Protein AF-A0A2G9P5Q0-F1 (afdb_monomer_lite)

Secondary structure (DSSP, 8-state):
-HHHHHHHHHHS-HHHHHHHHHHHHHHHS---SSSS---SSS--HHHHHHHTT--HHHHHHHHHHHHHHTT--HHHHHHHHHHHHHHHHHHHHHHHHHHHHHHHS--TTS-----------

pLDDT: mean 75.4, std 17.97, range [40.16, 95.81]

Organism: Aquarana catesbeiana (NCBI:txid8400)

Radius of gyration: 23.46 Å; chains: 1; bounding box: 58×25×80 Å

Foldseek 3Di:
DVVLVVVVCVVDPVLLVVLLVVVCVQQPDDDDDDPDPDRGPPDDNVNSCVVSVHDPVNSLVVNVVVCVVVVPDPVVVVVSVVVVVVVVVVVVVVVVVVVVCCVVDPDPPPPDPPPPPDDDD

Structure (mmCIF, N/CA/C/O backbone):
data_AF-A0A2G9P5Q0-F1
#
_entry.id   AF-A0A2G9P5Q0-F1
#
loop_
_atom_site.group_PDB
_atom_site.id
_atom_site.type_symbol
_atom_site.label_atom_id
_atom_site.label_alt_id
_atom_site.label_comp_id
_atom_site.label_asym_id
_atom_site.label_entity_id
_atom_site.label_seq_id
_atom_site.pdbx_PDB_ins_code
_atom_site.Cartn_x
_atom_site.Cartn_y
_atom_site.Cartn_z
_atom_site.occupancy
_atom_site.B_iso_or_equiv
_atom_site.auth_seq_id
_atom_site.auth_comp_id
_atom_site.auth_asym_id
_atom_site.auth_atom_id
_atom_site.pdbx_PDB_model_num
ATOM 1 N N . MET A 1 1 ? 22.655 -6.553 -11.370 1.00 47.78 1 MET A N 1
ATOM 2 C CA . MET A 1 1 ? 21.247 -6.620 -10.909 1.00 47.78 1 MET A CA 1
ATOM 3 C C . MET A 1 1 ? 20.889 -7.988 -10.331 1.00 47.78 1 MET A C 1
ATOM 5 O O . MET A 1 1 ? 20.562 -8.040 -9.155 1.00 47.78 1 MET A O 1
ATOM 9 N N . TYR A 1 2 ? 21.042 -9.089 -11.076 1.00 44.94 2 TYR A N 1
ATOM 10 C CA . TYR A 1 2 ? 20.636 -10.438 -10.634 1.00 44.94 2 TYR A CA 1
ATOM 11 C C . TYR A 1 2 ? 21.251 -10.918 -9.305 1.00 44.94 2 TYR A C 1
ATOM 13 O O . TYR A 1 2 ? 20.541 -11.459 -8.464 1.00 44.94 2 TYR A O 1
ATOM 21 N N . SER A 1 3 ? 22.537 -10.639 -9.064 1.00 45.06 3 SER A N 1
ATOM 22 C CA . SER A 1 3 ? 23.238 -11.135 -7.865 1.00 45.06 3 SER A CA 1
ATOM 23 C C . SER A 1 3 ? 22.756 -10.497 -6.543 1.00 45.06 3 SER A C 1
ATOM 25 O O . SER A 1 3 ? 22.709 -11.156 -5.509 1.00 45.06 3 SER A O 1
ATOM 27 N N . LYS A 1 4 ? 22.309 -9.228 -6.571 1.00 51.25 4 LYS A N 1
ATOM 28 C CA . LYS A 1 4 ? 21.757 -8.527 -5.390 1.00 51.25 4 LYS A CA 1
ATOM 29 C C . LYS A 1 4 ? 20.312 -8.940 -5.085 1.00 51.25 4 LYS A C 1
ATOM 31 O O . LYS A 1 4 ? 19.969 -9.082 -3.916 1.00 51.25 4 LYS A O 1
ATOM 36 N N . CYS A 1 5 ? 19.497 -9.187 -6.117 1.00 52.81 5 CYS A N 1
ATOM 37 C CA . CYS A 1 5 ? 18.145 -9.726 -5.942 1.00 52.81 5 CYS A CA 1
ATOM 38 C C . CYS A 1 5 ? 18.160 -11.125 -5.325 1.00 52.81 5 CYS A C 1
ATOM 40 O O . CYS A 1 5 ? 17.389 -11.400 -4.409 1.00 52.81 5 CYS A O 1
ATOM 42 N N . MET A 1 6 ? 19.070 -11.988 -5.782 1.00 53.78 6 MET A N 1
ATOM 43 C CA . MET A 1 6 ? 19.153 -13.368 -5.306 1.00 53.78 6 MET A CA 1
ATOM 44 C C . MET A 1 6 ? 19.486 -13.448 -3.809 1.00 53.78 6 MET A C 1
ATOM 46 O O . MET A 1 6 ? 18.858 -14.217 -3.089 1.00 53.78 6 MET A O 1
ATOM 50 N N . PHE A 1 7 ? 20.390 -12.596 -3.312 1.00 51.75 7 PHE A N 1
ATOM 51 C CA . PHE A 1 7 ? 20.789 -12.592 -1.899 1.00 51.75 7 PHE A CA 1
ATOM 52 C C . PHE A 1 7 ? 19.648 -12.194 -0.940 1.00 51.75 7 PHE A C 1
ATOM 54 O O . PHE A 1 7 ? 19.528 -12.744 0.151 1.00 51.75 7 PHE A O 1
ATOM 61 N N . ILE A 1 8 ? 18.769 -11.272 -1.347 1.00 52.84 8 ILE A N 1
ATOM 62 C CA . ILE A 1 8 ? 17.645 -10.803 -0.516 1.00 52.84 8 ILE A CA 1
ATOM 63 C C . ILE A 1 8 ? 16.444 -11.762 -0.581 1.00 52.84 8 ILE A C 1
ATOM 65 O O . ILE A 1 8 ? 15.769 -11.961 0.433 1.00 52.84 8 ILE A O 1
ATOM 69 N N . VAL A 1 9 ? 16.211 -12.408 -1.732 1.00 56.34 9 VAL A N 1
ATOM 70 C CA . VAL A 1 9 ? 15.254 -13.526 -1.842 1.00 56.34 9 VAL A CA 1
ATOM 71 C C . VAL A 1 9 ? 15.678 -14.693 -0.938 1.00 56.34 9 VAL A C 1
ATOM 73 O O . VAL A 1 9 ? 14.819 -15.343 -0.357 1.00 56.34 9 VAL A O 1
ATOM 76 N N . LEU A 1 10 ? 16.987 -14.905 -0.752 1.00 52.28 10 LEU A N 1
ATOM 77 C CA . LEU A 1 10 ? 17.548 -15.949 0.115 1.00 52.28 10 LEU A CA 1
ATOM 78 C C . LEU A 1 10 ? 17.498 -15.633 1.623 1.00 52.28 10 LEU A C 1
ATOM 80 O O . LEU A 1 10 ? 17.486 -16.562 2.423 1.00 52.28 10 LEU A O 1
ATOM 84 N N . GLN A 1 11 ? 17.450 -14.360 2.038 1.00 57.22 11 GLN A N 1
ATOM 85 C CA . GLN A 1 11 ? 17.404 -13.977 3.463 1.00 57.22 11 GLN A CA 1
ATOM 86 C C . GLN A 1 11 ? 15.989 -13.753 4.033 1.00 57.22 11 GLN A C 1
ATOM 88 O O . GLN A 1 11 ? 15.850 -13.447 5.217 1.00 57.22 11 GLN A O 1
ATOM 93 N N . GLY A 1 12 ? 14.924 -13.882 3.236 1.00 66.50 12 GLY A N 1
ATOM 94 C CA . GLY A 1 12 ? 13.550 -13.654 3.701 1.00 66.50 12 GLY A CA 1
ATOM 95 C C . GLY A 1 12 ? 12.533 -14.624 3.107 1.00 66.50 12 GLY A C 1
ATOM 96 O O . GLY A 1 12 ? 12.847 -15.385 2.202 1.00 66.50 12 GLY A O 1
ATOM 97 N N . ASN A 1 13 ? 11.289 -14.582 3.598 1.00 78.62 13 ASN A N 1
ATOM 98 C CA . ASN A 1 13 ? 10.207 -15.400 3.045 1.00 78.62 13 ASN A CA 1
ATOM 99 C C . ASN A 1 13 ? 9.978 -15.052 1.560 1.00 78.62 13 ASN A C 1
ATOM 101 O O . ASN A 1 13 ? 9.582 -13.927 1.234 1.00 78.62 13 ASN A O 1
ATOM 105 N N . ALA A 1 14 ? 10.216 -16.025 0.677 1.00 81.88 14 ALA A N 1
ATOM 106 C CA . ALA A 1 14 ? 10.083 -15.883 -0.769 1.00 81.88 14 ALA A CA 1
ATOM 107 C C . ALA A 1 14 ? 8.672 -15.440 -1.193 1.00 81.88 1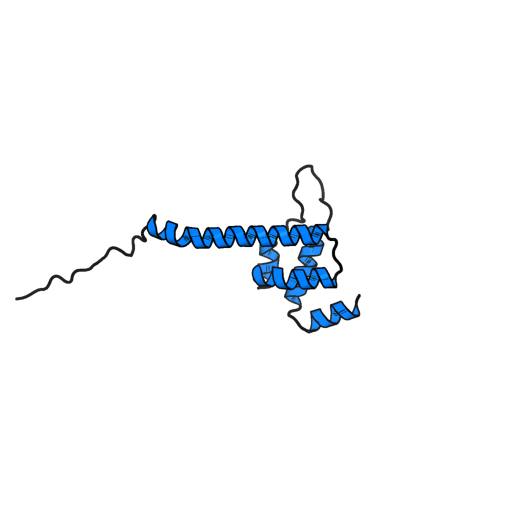4 ALA A C 1
ATOM 109 O O . ALA A 1 14 ? 8.540 -14.658 -2.134 1.00 81.88 14 ALA A O 1
ATOM 110 N N . LEU A 1 15 ? 7.629 -15.851 -0.458 1.00 85.88 15 LEU A N 1
ATOM 111 C CA . LEU A 1 15 ? 6.246 -15.440 -0.721 1.00 85.88 15 LEU A CA 1
ATOM 112 C C . LEU A 1 15 ? 6.052 -13.929 -0.567 1.00 85.88 15 LEU A C 1
ATOM 114 O O . LEU A 1 15 ? 5.327 -13.318 -1.348 1.00 85.88 15 LEU A O 1
ATOM 118 N N . HIS A 1 16 ? 6.734 -13.296 0.390 1.00 88.38 16 HIS A N 1
ATOM 119 C CA . HIS A 1 16 ? 6.618 -11.852 0.607 1.00 88.38 16 HIS A CA 1
ATOM 120 C C . HIS A 1 16 ? 7.278 -11.058 -0.524 1.00 88.38 16 HIS A C 1
ATOM 122 O O . HIS A 1 16 ? 6.768 -10.024 -0.951 1.00 88.38 16 HIS A O 1
ATOM 128 N N . TRP A 1 17 ? 8.409 -11.545 -1.033 1.00 87.75 17 TRP A N 1
ATOM 129 C CA . TRP A 1 17 ? 9.082 -10.923 -2.172 1.00 87.75 17 TRP A CA 1
ATOM 130 C C . TRP A 1 17 ? 8.311 -11.142 -3.474 1.00 87.75 17 TRP A C 1
ATOM 132 O O . TRP A 1 17 ? 8.205 -10.217 -4.277 1.00 87.75 17 TRP A O 1
ATOM 142 N N . LEU A 1 18 ? 7.696 -12.317 -3.641 1.00 88.19 18 LEU A N 1
ATOM 143 C CA . LEU A 1 18 ? 6.760 -12.585 -4.730 1.00 88.19 18 LEU A CA 1
ATOM 144 C C . LEU A 1 18 ? 5.545 -11.651 -4.664 1.00 88.19 18 LEU A C 1
ATOM 146 O O . LEU A 1 18 ? 5.155 -11.102 -5.688 1.00 88.19 18 LEU A O 1
ATOM 150 N N . ALA A 1 19 ? 4.990 -11.405 -3.475 1.00 88.44 19 ALA A N 1
ATOM 151 C CA . ALA A 1 19 ? 3.908 -10.443 -3.274 1.00 88.44 19 ALA A CA 1
ATOM 152 C C . ALA A 1 19 ? 4.313 -9.016 -3.694 1.00 88.44 19 ALA A C 1
ATOM 154 O O . ALA A 1 19 ? 3.551 -8.347 -4.394 1.00 88.44 19 ALA A O 1
ATOM 155 N N . CYS A 1 20 ? 5.523 -8.559 -3.339 1.00 89.25 20 CYS A N 1
ATOM 156 C CA . CYS A 1 20 ? 6.059 -7.274 -3.805 1.00 89.25 20 CYS A CA 1
ATOM 157 C C . CYS A 1 20 ? 6.223 -7.236 -5.332 1.00 89.25 20 CYS A C 1
ATOM 159 O O . CYS A 1 20 ? 5.794 -6.277 -5.972 1.00 89.25 20 CYS A O 1
ATOM 161 N N . ALA A 1 21 ? 6.800 -8.282 -5.928 1.00 88.56 21 ALA A N 1
ATOM 162 C CA . ALA A 1 21 ? 6.986 -8.376 -7.374 1.00 88.56 21 ALA A CA 1
ATOM 163 C C . ALA A 1 21 ? 5.646 -8.374 -8.128 1.00 88.56 21 ALA A C 1
ATOM 165 O O . ALA A 1 21 ? 5.481 -7.636 -9.100 1.00 88.56 21 ALA A O 1
ATOM 166 N N . LEU A 1 22 ? 4.671 -9.146 -7.643 1.00 87.56 22 LEU A N 1
ATOM 167 C CA . LEU A 1 22 ? 3.323 -9.218 -8.198 1.00 87.56 22 LEU A CA 1
ATOM 168 C C . LEU A 1 22 ? 2.613 -7.867 -8.097 1.00 87.56 22 LEU A C 1
ATOM 170 O O . LEU A 1 22 ? 2.032 -7.412 -9.077 1.00 87.56 22 LEU A O 1
ATOM 174 N N . TYR A 1 23 ? 2.709 -7.188 -6.949 1.00 87.62 23 TYR A N 1
ATOM 175 C CA . TYR A 1 23 ? 2.157 -5.843 -6.781 1.00 87.62 23 TYR A CA 1
ATOM 176 C C . TYR A 1 23 ? 2.721 -4.861 -7.815 1.00 87.62 23 TYR A C 1
ATOM 178 O O . TYR A 1 23 ? 1.958 -4.129 -8.447 1.00 87.62 23 TYR A O 1
ATOM 186 N N . VAL A 1 24 ? 4.042 -4.870 -8.026 1.00 87.25 24 VAL A N 1
ATOM 187 C CA . VAL A 1 24 ? 4.702 -4.027 -9.033 1.00 87.25 24 VAL A CA 1
ATOM 188 C C . VAL A 1 24 ? 4.207 -4.358 -10.434 1.00 87.25 24 VAL A C 1
ATOM 190 O O . VAL A 1 24 ? 3.777 -3.452 -11.145 1.00 87.25 24 VAL A O 1
ATOM 193 N N . ALA A 1 25 ? 4.194 -5.638 -10.808 1.00 83.56 25 ALA A N 1
ATOM 194 C CA . ALA A 1 25 ? 3.725 -6.076 -12.118 1.00 83.56 25 ALA A CA 1
ATOM 195 C C . ALA A 1 25 ? 2.270 -5.644 -12.376 1.00 83.56 25 ALA A C 1
ATOM 197 O O . ALA A 1 25 ? 1.974 -5.063 -13.417 1.00 83.56 25 ALA A O 1
ATOM 198 N N . CYS A 1 26 ? 1.372 -5.828 -11.401 1.00 79.38 26 CYS A N 1
ATOM 199 C CA . CYS A 1 26 ? -0.043 -5.454 -11.507 1.00 79.38 26 CYS A CA 1
ATOM 200 C C . CYS A 1 26 ? -0.299 -3.941 -11.584 1.00 79.38 26 CYS A C 1
ATOM 202 O O . CYS A 1 26 ? -1.386 -3.530 -11.995 1.00 79.38 26 CYS A O 1
ATOM 204 N N . ARG A 1 27 ? 0.654 -3.117 -11.135 1.00 75.88 27 ARG A N 1
ATOM 205 C CA . ARG A 1 27 ? 0.556 -1.650 -11.123 1.00 75.88 27 ARG A CA 1
ATOM 206 C C . ARG A 1 27 ? 1.333 -0.984 -12.260 1.00 75.88 27 ARG A C 1
ATOM 208 O O . ARG A 1 27 ? 1.060 0.173 -12.557 1.00 75.88 27 ARG A O 1
ATOM 215 N N . GLN A 1 28 ? 2.280 -1.688 -12.880 1.00 69.75 28 GLN A N 1
ATOM 216 C CA . GLN A 1 28 ? 3.014 -1.227 -14.064 1.00 69.75 28 GLN A CA 1
ATOM 217 C C . GLN A 1 28 ? 2.278 -1.518 -15.379 1.00 69.75 28 GLN A C 1
ATOM 219 O O . GLN A 1 28 ? 2.533 -0.851 -16.378 1.00 69.75 28 GLN A O 1
ATOM 224 N N . THR A 1 29 ? 1.366 -2.492 -15.403 1.00 57.16 29 THR A N 1
ATOM 225 C CA . THR A 1 29 ? 0.575 -2.812 -16.598 1.00 57.16 29 THR A CA 1
ATOM 226 C C . THR A 1 29 ? -0.381 -1.668 -16.951 1.00 57.16 29 THR A C 1
ATOM 228 O O . THR A 1 29 ? -1.244 -1.300 -16.153 1.00 57.16 29 THR A O 1
ATOM 231 N N . VAL A 1 30 ? -0.201 -1.125 -18.157 1.00 53.59 30 VAL A N 1
ATOM 232 C CA . VAL A 1 30 ? -1.019 -0.089 -18.815 1.00 53.59 30 VAL A CA 1
ATOM 233 C C . VAL A 1 30 ? -2.518 -0.440 -18.763 1.00 53.59 30 VAL A C 1
ATOM 235 O O . VAL A 1 30 ? -2.854 -1.618 -18.890 1.00 53.59 30 VAL A O 1
ATOM 238 N N . PRO A 1 31 ? -3.425 0.544 -18.589 1.00 51.97 31 PRO A N 1
ATOM 239 C CA . PRO A 1 31 ? -4.853 0.288 -18.440 1.00 51.97 31 PRO A CA 1
ATOM 240 C C . PRO A 1 31 ? -5.423 -0.379 -19.694 1.00 51.97 31 PRO A C 1
ATOM 242 O O . PRO A 1 31 ? -5.464 0.212 -20.775 1.00 51.97 31 PRO A O 1
ATOM 245 N N . THR A 1 32 ? -5.884 -1.615 -19.543 1.00 46.94 32 THR A N 1
ATOM 246 C CA . THR A 1 32 ? -6.593 -2.333 -20.598 1.00 46.94 32 THR A CA 1
ATOM 247 C C . THR A 1 32 ? -8.021 -1.787 -20.684 1.00 46.94 32 THR A C 1
ATOM 249 O O . THR A 1 32 ? -8.844 -2.069 -19.824 1.00 46.94 32 THR A O 1
ATOM 252 N N . VAL A 1 33 ? -8.264 -0.997 -21.736 1.00 42.44 33 VAL A N 1
ATOM 253 C CA . VAL A 1 33 ? -9.543 -0.502 -22.292 1.00 42.44 33 VAL A CA 1
ATOM 254 C C . VAL A 1 33 ? -10.505 0.287 -21.380 1.00 42.44 33 VAL A C 1
ATOM 256 O O . VAL A 1 33 ? -11.080 -0.215 -20.425 1.00 42.44 33 VAL A O 1
ATOM 259 N N . GLY A 1 34 ? -10.806 1.522 -21.804 1.00 40.16 34 GLY A N 1
ATOM 260 C CA . GLY A 1 34 ? -11.993 2.274 -21.379 1.00 40.16 34 GLY A CA 1
ATOM 261 C C . GLY A 1 34 ? -11.692 3.477 -20.488 1.00 40.16 34 GLY A C 1
ATOM 262 O O . GLY A 1 34 ? -11.053 3.371 -19.451 1.00 40.16 34 GLY A O 1
ATOM 263 N N . ARG A 1 35 ? -12.164 4.653 -20.910 1.00 43.28 35 ARG A N 1
ATOM 264 C CA . ARG A 1 35 ? -12.045 5.949 -20.226 1.00 43.28 35 ARG A CA 1
ATOM 265 C C . ARG A 1 35 ? -12.688 5.929 -18.829 1.00 43.28 35 ARG A C 1
ATOM 267 O O . ARG A 1 35 ? -13.829 6.341 -18.661 1.00 43.28 35 ARG A O 1
ATOM 274 N N . GLY A 1 36 ? -11.934 5.495 -17.831 1.00 42.66 36 GLY A N 1
ATOM 275 C CA . GLY A 1 36 ? -12.283 5.591 -16.418 1.00 42.66 36 GLY A CA 1
ATOM 276 C C . GLY A 1 36 ? -11.086 5.133 -15.602 1.00 42.66 36 GLY A C 1
ATOM 277 O O . GLY A 1 36 ? -10.696 3.977 -15.679 1.00 42.66 36 GLY A O 1
ATOM 278 N N . THR A 1 37 ? -10.445 6.053 -14.889 1.00 40.94 37 THR A N 1
ATOM 279 C CA . THR A 1 37 ? -9.210 5.855 -14.115 1.00 40.94 37 THR A CA 1
ATOM 280 C C . THR A 1 37 ? -9.344 4.762 -13.053 1.00 40.94 37 THR A C 1
ATOM 282 O O . THR A 1 37 ? -9.559 5.046 -11.877 1.00 40.94 37 THR A O 1
ATOM 285 N N . VAL A 1 38 ? -9.165 3.505 -13.448 1.00 45.44 38 VAL A N 1
ATOM 286 C CA . VAL A 1 38 ? -8.881 2.402 -12.535 1.00 45.44 38 VAL A CA 1
ATOM 287 C C . VAL A 1 38 ? -7.496 1.886 -12.902 1.00 45.44 38 VAL A C 1
ATOM 289 O O . VAL A 1 38 ? -7.334 1.002 -13.735 1.0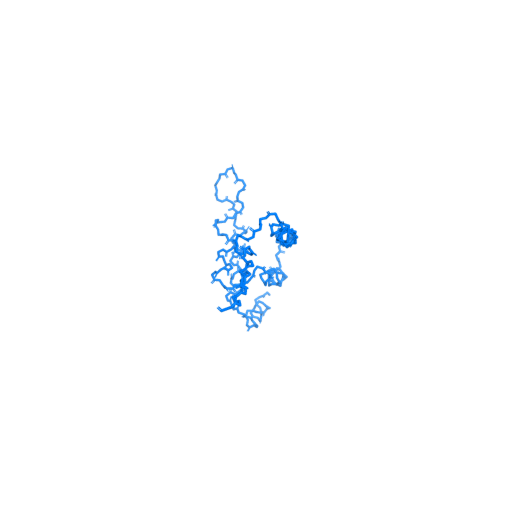0 45.44 38 VAL A O 1
ATOM 292 N N . GLU A 1 39 ? -6.461 2.505 -12.333 1.00 49.31 39 GLU A N 1
ATOM 293 C CA . GLU A 1 39 ? -5.102 1.979 -12.457 1.00 49.31 39 GLU A CA 1
ATOM 294 C C . GLU A 1 39 ? -5.011 0.618 -11.741 1.00 49.31 39 GLU A C 1
ATOM 296 O O . GLU A 1 39 ? -4.949 0.564 -10.509 1.00 49.31 39 GLU A O 1
ATOM 301 N N . GLY A 1 40 ? -4.973 -0.485 -12.495 1.00 52.12 40 GLY A N 1
ATOM 302 C CA . GLY A 1 40 ? -4.571 -1.811 -12.007 1.00 52.12 40 GLY A CA 1
ATOM 303 C C . GLY A 1 40 ? -5.423 -2.978 -12.520 1.00 52.12 40 GLY A C 1
ATOM 304 O O . GLY A 1 40 ? -6.625 -2.846 -12.718 1.00 52.12 40 GLY A O 1
ATOM 305 N N . ASN A 1 41 ? -4.799 -4.152 -12.665 1.00 55.94 41 ASN A N 1
ATOM 306 C CA . ASN A 1 41 ? -5.394 -5.421 -13.136 1.00 55.94 41 ASN A CA 1
ATOM 307 C C . ASN A 1 41 ? -6.450 -6.057 -12.193 1.00 55.94 41 ASN A C 1
ATOM 309 O O . ASN A 1 41 ? -6.471 -7.273 -12.032 1.00 55.94 41 ASN A O 1
ATOM 313 N N . TYR A 1 42 ? -7.300 -5.288 -11.501 1.00 52.62 42 TYR A N 1
ATOM 314 C CA . TYR A 1 42 ? -8.284 -5.797 -10.517 1.00 52.62 42 TYR A CA 1
ATOM 315 C C . TYR A 1 42 ? -7.706 -6.637 -9.352 1.00 52.62 42 TYR A C 1
ATOM 317 O O . TYR A 1 42 ? -8.451 -7.142 -8.507 1.00 52.62 42 TYR A O 1
ATOM 325 N N . VAL A 1 43 ? -6.380 -6.761 -9.232 1.00 67.31 43 VAL A N 1
ATOM 326 C CA . VAL A 1 43 ? -5.743 -7.440 -8.102 1.00 67.31 43 VAL A CA 1
ATOM 327 C C . VAL A 1 43 ? -5.657 -6.461 -6.933 1.00 67.31 43 VAL A C 1
ATOM 329 O O . VAL A 1 43 ? -4.785 -5.595 -6.874 1.00 67.31 43 VAL A O 1
ATOM 332 N N . SER A 1 44 ? -6.602 -6.581 -6.000 1.00 78.31 44 SER A N 1
ATOM 333 C CA . SER A 1 44 ? -6.582 -5.816 -4.751 1.00 78.31 44 SER A CA 1
ATOM 334 C C . SER A 1 44 ? -5.316 -6.135 -3.954 1.00 78.31 44 SER A C 1
ATOM 336 O O . SER A 1 44 ? -5.011 -7.306 -3.719 1.00 78.31 44 SER A O 1
ATOM 338 N N . LEU A 1 45 ? -4.615 -5.096 -3.484 1.00 83.38 45 LEU A N 1
ATOM 339 C CA . LEU A 1 45 ? -3.460 -5.239 -2.591 1.00 83.38 45 LEU A CA 1
ATOM 340 C C . LEU A 1 45 ? -3.811 -6.121 -1.388 1.00 83.38 45 LEU A C 1
ATOM 342 O O . LEU A 1 45 ? -3.043 -7.009 -1.039 1.00 83.38 45 LEU A O 1
ATOM 346 N N . THR A 1 46 ? -5.007 -5.957 -0.820 1.00 84.31 46 THR A N 1
ATOM 347 C CA . THR A 1 46 ? -5.481 -6.784 0.293 1.00 84.31 46 THR A CA 1
ATOM 348 C C . THR A 1 46 ? -5.468 -8.270 -0.058 1.00 84.31 46 THR A C 1
ATOM 350 O O . THR A 1 46 ? -5.039 -9.064 0.765 1.00 84.31 46 THR A O 1
ATOM 353 N N . ARG A 1 47 ? -5.846 -8.656 -1.287 1.00 84.25 47 ARG A N 1
ATOM 354 C CA . ARG A 1 47 ? -5.834 -10.067 -1.717 1.00 84.25 47 ARG A CA 1
ATOM 355 C C . ARG A 1 47 ? -4.420 -10.628 -1.854 1.00 84.25 47 ARG A C 1
ATOM 357 O O . ARG A 1 47 ? -4.193 -11.790 -1.525 1.00 84.25 47 ARG A O 1
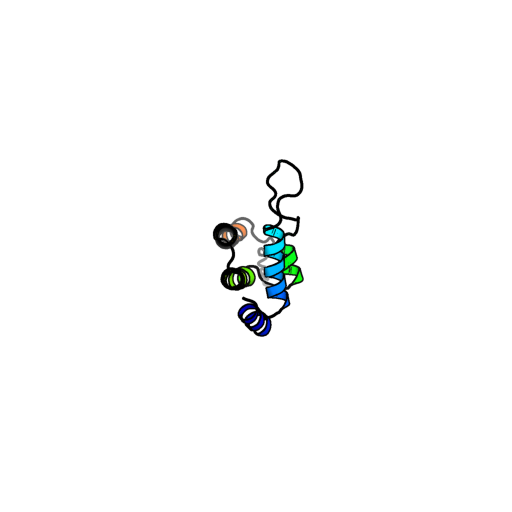ATOM 364 N N . ILE A 1 48 ? -3.475 -9.817 -2.332 1.00 86.56 48 ILE A N 1
ATOM 365 C CA . ILE A 1 48 ? -2.058 -10.206 -2.418 1.00 86.56 48 ILE A CA 1
ATOM 366 C C . ILE A 1 48 ? -1.517 -10.468 -1.007 1.00 86.56 48 ILE A C 1
ATOM 368 O O . ILE A 1 48 ? -0.875 -11.487 -0.757 1.00 86.56 48 ILE A O 1
ATOM 372 N N . LEU A 1 49 ? -1.826 -9.566 -0.077 1.00 87.31 49 LEU A N 1
ATOM 373 C CA . LEU A 1 49 ? -1.371 -9.637 1.307 1.00 87.31 49 LEU A CA 1
ATOM 374 C C . LEU A 1 49 ? -1.987 -10.808 2.069 1.00 87.31 49 LEU A C 1
ATOM 376 O O . LEU A 1 49 ? -1.260 -11.550 2.718 1.00 87.31 49 LEU A O 1
ATOM 380 N N . THR A 1 50 ? -3.294 -11.045 1.927 1.00 85.44 50 THR A N 1
ATOM 381 C CA . THR A 1 50 ? -3.959 -12.180 2.587 1.00 85.44 50 THR A CA 1
ATOM 382 C C . THR A 1 50 ? -3.433 -13.518 2.084 1.00 85.44 50 THR A C 1
ATOM 384 O O . THR A 1 50 ? -3.292 -14.444 2.867 1.00 85.44 50 THR A O 1
ATOM 387 N N . SER A 1 51 ? -3.109 -13.617 0.791 1.00 85.31 51 SER A N 1
ATOM 388 C CA . SER A 1 51 ? -2.578 -14.854 0.196 1.00 85.31 51 SER A CA 1
ATOM 389 C C . SER A 1 51 ? -1.122 -15.130 0.580 1.00 85.31 51 SER A C 1
ATOM 391 O O . SER A 1 51 ? -0.635 -16.233 0.363 1.00 85.31 51 SER A O 1
ATOM 393 N N . SER A 1 52 ? -0.413 -14.126 1.100 1.00 86.06 52 SER A N 1
ATOM 394 C CA . SER A 1 52 ? 0.987 -14.239 1.518 1.00 86.06 52 SER A CA 1
ATOM 395 C C . SER A 1 52 ? 1.171 -14.109 3.030 1.00 86.06 52 SER A C 1
ATOM 397 O O . SER A 1 52 ? 2.312 -14.065 3.476 1.00 86.06 52 SER A O 1
ATOM 399 N N . GLU A 1 53 ? 0.074 -14.026 3.796 1.00 88.56 53 GLU A N 1
ATOM 400 C CA . GLU A 1 53 ? 0.065 -13.783 5.249 1.00 88.56 53 GLU A CA 1
ATOM 401 C C . GLU A 1 53 ? 0.911 -12.562 5.665 1.00 88.56 53 GLU A C 1
ATOM 403 O O . GLU A 1 53 ? 1.427 -12.472 6.776 1.00 88.56 53 GLU A O 1
ATOM 408 N N . LEU A 1 54 ? 1.040 -11.588 4.759 1.00 87.50 54 LEU A N 1
ATOM 409 C CA . LEU A 1 54 ? 1.881 -10.415 4.941 1.00 87.50 54 LEU A CA 1
ATOM 410 C C . LEU A 1 54 ? 1.044 -9.254 5.474 1.00 87.50 54 LEU A C 1
ATOM 412 O O . LEU A 1 54 ? 0.105 -8.803 4.814 1.00 87.50 54 LEU A O 1
ATOM 416 N N . SER A 1 55 ? 1.394 -8.709 6.640 1.00 90.19 55 SER A N 1
ATOM 417 C CA . SER A 1 55 ? 0.697 -7.520 7.131 1.00 90.19 55 SER A CA 1
ATOM 418 C C . SER A 1 55 ? 0.971 -6.308 6.234 1.00 90.19 55 SER A C 1
ATOM 420 O O . SER A 1 55 ? 2.037 -6.164 5.632 1.00 90.19 55 SER A O 1
ATOM 422 N N . LEU A 1 56 ? 0.018 -5.375 6.174 1.00 88.94 56 LEU A N 1
ATOM 423 C CA . LEU A 1 56 ? 0.162 -4.162 5.364 1.00 88.94 56 LEU A CA 1
ATOM 424 C C . LEU A 1 56 ? 1.356 -3.292 5.814 1.00 88.94 56 LEU A C 1
ATOM 426 O O . LEU A 1 56 ? 2.008 -2.656 4.988 1.00 88.94 56 LEU A O 1
ATOM 430 N N . ILE A 1 57 ? 1.686 -3.304 7.110 1.00 90.56 57 ILE A N 1
ATOM 431 C CA . ILE A 1 57 ? 2.851 -2.591 7.657 1.00 90.56 57 ILE A CA 1
ATOM 432 C C . ILE A 1 57 ? 4.155 -3.252 7.189 1.00 90.56 57 ILE A C 1
ATOM 434 O O . ILE A 1 57 ? 5.068 -2.571 6.718 1.00 90.56 57 ILE A O 1
ATOM 438 N N . GLU A 1 58 ? 4.253 -4.580 7.278 1.00 90.31 58 GLU A N 1
ATOM 439 C CA . GLU A 1 58 ? 5.426 -5.312 6.789 1.00 90.31 58 GLU A CA 1
ATOM 440 C C . GLU A 1 58 ? 5.587 -5.192 5.278 1.00 90.31 58 GLU A C 1
ATOM 442 O O . GLU A 1 58 ? 6.717 -5.094 4.793 1.00 90.31 58 GLU A O 1
ATOM 447 N N . PHE A 1 59 ? 4.475 -5.142 4.543 1.00 92.00 59 PHE A N 1
ATOM 448 C CA . PHE A 1 59 ? 4.475 -4.851 3.120 1.00 92.00 59 PHE A CA 1
ATOM 449 C C . PHE A 1 59 ? 5.168 -3.525 2.825 1.00 92.00 59 PHE A C 1
ATOM 451 O O . PHE A 1 59 ? 6.113 -3.533 2.046 1.00 92.00 59 PHE A O 1
ATOM 458 N N . PHE A 1 60 ? 4.798 -2.410 3.468 1.00 92.44 60 PHE A N 1
ATOM 459 C CA . PHE A 1 60 ? 5.465 -1.125 3.210 1.00 92.44 60 PHE A CA 1
ATOM 460 C C . PHE A 1 60 ? 6.972 -1.177 3.500 1.00 92.44 60 PHE A C 1
ATOM 462 O O . PHE A 1 60 ? 7.776 -0.667 2.717 1.00 92.44 60 PHE A O 1
ATOM 469 N N . ASN A 1 61 ? 7.377 -1.857 4.575 1.00 91.38 61 ASN A N 1
ATOM 470 C CA . ASN A 1 61 ? 8.790 -2.020 4.921 1.00 91.38 61 ASN A CA 1
ATOM 471 C C . ASN A 1 61 ? 9.570 -2.840 3.881 1.00 91.38 61 ASN A C 1
ATOM 473 O O . ASN A 1 61 ? 10.707 -2.504 3.545 1.00 91.38 61 ASN A O 1
ATOM 477 N N . LYS A 1 62 ? 8.978 -3.922 3.366 1.00 90.19 62 LYS A N 1
ATOM 478 C CA . LYS A 1 62 ? 9.597 -4.772 2.336 1.00 90.19 62 LYS A CA 1
ATOM 479 C C . LYS A 1 62 ? 9.555 -4.119 0.958 1.00 90.19 62 LYS A C 1
ATOM 481 O O . LYS A 1 62 ? 10.537 -4.198 0.228 1.00 90.19 62 LYS A O 1
ATOM 486 N N . MET A 1 63 ? 8.472 -3.418 0.641 1.00 90.81 63 MET A N 1
ATOM 487 C CA . MET A 1 63 ? 8.281 -2.708 -0.618 1.00 90.81 63 MET A CA 1
ATOM 488 C C . MET A 1 63 ? 9.345 -1.624 -0.805 1.00 90.81 63 MET A C 1
ATOM 490 O O . MET A 1 63 ? 9.928 -1.561 -1.875 1.00 90.81 63 MET A O 1
ATOM 494 N N . LYS A 1 64 ? 9.708 -0.865 0.240 1.00 90.88 64 LYS A N 1
ATOM 495 C CA . LYS A 1 64 ? 10.827 0.103 0.182 1.00 90.88 64 LYS A CA 1
ATOM 496 C C . LYS A 1 64 ? 12.150 -0.556 -0.225 1.00 90.88 64 LYS A C 1
ATOM 498 O O . LYS A 1 64 ? 12.819 -0.098 -1.147 1.00 90.88 64 LYS A O 1
ATOM 503 N N . LYS A 1 65 ? 12.485 -1.690 0.403 1.00 89.88 65 LYS A N 1
ATOM 504 C CA . LYS A 1 65 ? 13.688 -2.472 0.061 1.00 89.88 65 LYS A CA 1
ATOM 505 C C . LYS A 1 65 ? 13.627 -3.003 -1.373 1.00 89.88 65 LYS A C 1
ATOM 507 O O . LYS A 1 65 ? 14.634 -2.998 -2.076 1.00 89.88 65 LYS A O 1
ATOM 512 N N . TRP A 1 66 ? 12.450 -3.455 -1.806 1.00 89.25 66 TRP A N 1
ATOM 513 C CA . TRP A 1 66 ? 12.225 -3.925 -3.170 1.00 89.25 66 TRP A CA 1
ATOM 514 C C . TRP A 1 66 ? 12.361 -2.798 -4.198 1.00 89.25 66 TRP A C 1
ATOM 516 O O . TRP A 1 66 ? 13.003 -2.994 -5.223 1.00 89.25 66 TRP A O 1
ATOM 526 N N . GLU A 1 67 ? 11.804 -1.616 -3.926 1.00 89.38 67 GLU A N 1
ATOM 527 C CA . GLU A 1 67 ? 11.903 -0.436 -4.788 1.00 89.38 67 GLU A CA 1
ATOM 528 C C . GLU A 1 67 ? 13.363 -0.046 -5.032 1.00 89.38 67 GLU A C 1
ATOM 530 O O . GLU A 1 67 ? 13.754 0.164 -6.182 1.00 89.38 67 GLU A O 1
ATOM 535 N N . ASP A 1 68 ? 14.173 -0.006 -3.969 1.00 88.19 68 ASP A N 1
ATOM 536 C CA . ASP A 1 68 ? 15.613 0.262 -4.037 1.00 88.19 68 ASP A CA 1
ATOM 537 C C . ASP A 1 68 ? 16.359 -0.798 -4.848 1.00 88.19 68 ASP A C 1
ATOM 539 O O . ASP A 1 68 ? 17.168 -0.473 -5.715 1.00 88.19 68 ASP A O 1
ATOM 543 N N . MET A 1 69 ? 16.051 -2.071 -4.608 1.00 84.56 69 MET A N 1
ATOM 544 C CA . MET A 1 69 ? 16.703 -3.199 -5.264 1.00 84.56 69 MET A CA 1
ATOM 545 C C . MET A 1 69 ? 16.362 -3.312 -6.756 1.00 84.56 69 MET A C 1
ATOM 547 O O . MET A 1 69 ? 17.246 -3.580 -7.572 1.00 84.56 69 MET A O 1
ATOM 551 N N . ALA A 1 70 ? 15.094 -3.107 -7.113 1.00 84.81 70 ALA A N 1
ATOM 552 C CA . ALA A 1 70 ? 14.593 -3.175 -8.484 1.00 84.81 70 ALA A CA 1
ATOM 553 C C . ALA A 1 70 ? 14.801 -1.865 -9.264 1.00 84.81 70 ALA A C 1
ATOM 555 O O . ALA A 1 70 ? 14.461 -1.802 -10.443 1.00 84.81 70 ALA A O 1
ATOM 556 N N . ASN A 1 71 ? 15.365 -0.833 -8.622 1.00 87.06 71 ASN A N 1
ATOM 557 C CA . ASN A 1 71 ? 15.573 0.498 -9.188 1.00 87.06 71 ASN A CA 1
ATOM 558 C C . ASN A 1 71 ? 14.292 1.076 -9.822 1.00 87.06 71 ASN A C 1
ATOM 560 O O . ASN A 1 71 ? 14.295 1.532 -10.965 1.00 87.06 71 ASN A O 1
ATOM 564 N N . LEU A 1 72 ? 13.174 1.010 -9.087 1.00 87.12 72 LEU A N 1
ATOM 565 C CA . LEU A 1 72 ? 11.877 1.430 -9.622 1.00 87.12 72 LEU A CA 1
ATOM 566 C C . LEU A 1 72 ? 11.816 2.951 -9.870 1.00 87.12 72 LEU A C 1
ATOM 568 O O . LEU A 1 72 ? 12.419 3.710 -9.098 1.00 87.12 72 LEU A O 1
ATOM 572 N N . PRO A 1 73 ? 11.047 3.408 -10.882 1.00 88.38 73 PRO A N 1
ATOM 573 C CA . PRO A 1 73 ? 10.874 4.828 -11.186 1.00 88.38 73 PRO A CA 1
ATOM 574 C C . PRO A 1 73 ? 10.331 5.633 -10.000 1.00 88.38 73 PRO A C 1
ATOM 576 O O . PRO A 1 73 ? 9.516 5.136 -9.218 1.00 88.38 73 PRO A O 1
ATOM 579 N N . ALA A 1 74 ? 10.733 6.903 -9.900 1.00 88.44 74 ALA A N 1
ATOM 580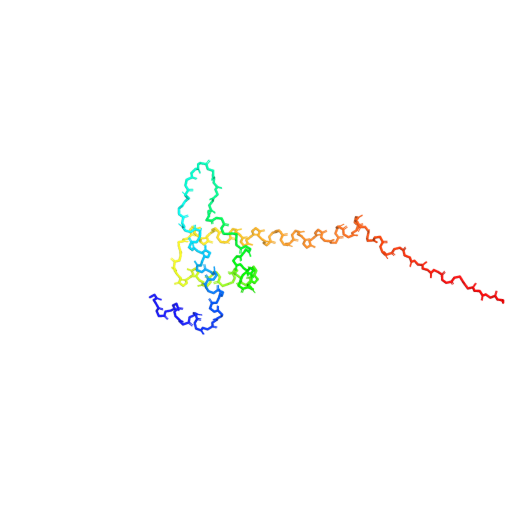 C CA . ALA A 1 74 ? 10.326 7.800 -8.815 1.00 88.44 74 ALA A CA 1
ATOM 581 C C . ALA A 1 74 ? 8.798 7.940 -8.692 1.00 88.44 74 ALA A C 1
ATOM 583 O O . ALA A 1 74 ? 8.273 7.928 -7.579 1.00 88.44 74 ALA A O 1
ATOM 584 N N . ASP A 1 75 ? 8.083 7.976 -9.818 1.00 87.88 75 ASP A N 1
ATOM 585 C CA . ASP A 1 75 ? 6.619 8.067 -9.839 1.00 87.88 75 ASP A CA 1
ATOM 586 C C . ASP A 1 75 ? 5.951 6.859 -9.178 1.00 87.88 75 ASP A C 1
ATOM 588 O O . ASP A 1 75 ? 4.969 7.008 -8.450 1.00 87.88 75 ASP A O 1
ATOM 592 N N . PHE A 1 76 ? 6.496 5.656 -9.387 1.00 87.81 76 PHE A N 1
ATOM 593 C CA . PHE A 1 76 ? 5.986 4.445 -8.745 1.00 87.81 76 PHE A CA 1
ATOM 594 C C . PHE A 1 76 ? 6.177 4.522 -7.228 1.00 87.81 76 PHE A C 1
ATOM 596 O O . PHE A 1 76 ? 5.239 4.291 -6.465 1.00 87.81 76 PHE A O 1
ATOM 603 N N . ARG A 1 77 ? 7.379 4.920 -6.797 1.00 90.25 77 ARG A N 1
ATOM 604 C CA . ARG A 1 77 ? 7.717 5.087 -5.377 1.00 90.25 77 ARG A CA 1
ATOM 605 C C . ARG A 1 77 ? 6.814 6.116 -4.705 1.00 90.25 77 ARG A C 1
ATOM 607 O O . ARG A 1 77 ? 6.371 5.909 -3.578 1.00 90.25 77 ARG A O 1
ATOM 614 N N . GLU A 1 78 ? 6.489 7.211 -5.392 1.00 91.12 78 GLU A N 1
ATOM 615 C CA . GLU A 1 78 ? 5.582 8.223 -4.848 1.00 91.12 78 GLU A CA 1
ATOM 616 C C . GLU A 1 78 ? 4.153 7.697 -4.688 1.00 91.12 78 GLU A C 1
ATOM 618 O O . GLU A 1 78 ? 3.511 7.973 -3.673 1.00 91.12 78 GLU A O 1
ATOM 623 N N . ARG A 1 79 ? 3.667 6.866 -5.618 1.00 88.38 79 ARG A N 1
ATOM 624 C CA . ARG A 1 79 ? 2.365 6.193 -5.471 1.00 88.38 79 ARG A CA 1
ATOM 625 C C . ARG A 1 79 ? 2.347 5.270 -4.251 1.00 88.38 79 ARG A C 1
ATOM 627 O O . ARG A 1 79 ? 1.398 5.334 -3.466 1.00 88.38 79 ARG A O 1
ATOM 634 N N . THR A 1 80 ? 3.395 4.468 -4.043 1.00 89.62 80 THR A N 1
ATOM 635 C CA . THR A 1 80 ? 3.527 3.621 -2.844 1.00 89.62 80 THR A CA 1
ATOM 636 C C . THR A 1 80 ? 3.582 4.464 -1.564 1.00 89.62 80 THR A C 1
ATOM 638 O O . THR A 1 80 ? 2.864 4.172 -0.607 1.00 89.62 80 THR A O 1
ATOM 641 N N . ARG A 1 81 ? 4.361 5.557 -1.542 1.00 91.94 81 ARG A N 1
ATOM 642 C CA . ARG A 1 81 ? 4.437 6.472 -0.385 1.00 91.94 81 ARG A CA 1
ATOM 643 C C . ARG A 1 81 ? 3.108 7.150 -0.077 1.00 91.94 81 ARG A C 1
ATOM 645 O O . ARG A 1 81 ? 2.743 7.282 1.090 1.00 91.94 81 ARG A O 1
ATOM 652 N N . LYS A 1 82 ? 2.368 7.580 -1.100 1.00 92.00 82 LYS A N 1
ATOM 653 C CA . LYS A 1 82 ? 1.031 8.162 -0.929 1.00 92.00 82 LYS A CA 1
ATOM 654 C C . LYS A 1 82 ? 0.075 7.154 -0.292 1.00 92.00 82 LYS A C 1
ATOM 656 O O . LYS A 1 82 ? -0.678 7.522 0.606 1.00 92.00 82 LYS A O 1
ATOM 661 N N . LEU A 1 83 ? 0.142 5.889 -0.707 1.00 90.94 83 LEU A N 1
ATOM 662 C CA . LEU A 1 83 ? -0.650 4.815 -0.110 1.00 90.94 83 LEU A CA 1
ATOM 663 C C . LEU A 1 83 ? -0.302 4.599 1.374 1.00 90.94 83 LEU A C 1
ATOM 665 O O . LEU A 1 83 ? -1.209 4.514 2.199 1.00 90.94 83 LEU A O 1
ATOM 669 N N . GLU A 1 84 ? 0.987 4.582 1.725 1.00 93.00 84 GLU A N 1
ATOM 670 C CA . GLU A 1 84 ? 1.459 4.465 3.116 1.00 93.00 84 GLU A CA 1
ATOM 671 C C . GLU A 1 84 ? 0.989 5.638 3.992 1.00 93.00 84 GLU A C 1
ATOM 673 O O . GLU A 1 84 ? 0.487 5.440 5.104 1.00 93.00 84 GLU A O 1
ATOM 678 N N . ARG A 1 85 ? 1.097 6.872 3.484 1.00 93.44 85 ARG A N 1
ATOM 679 C CA . ARG A 1 85 ? 0.613 8.076 4.179 1.00 93.44 85 ARG A CA 1
ATOM 680 C C . ARG A 1 85 ? -0.895 8.027 4.406 1.00 93.44 85 ARG A C 1
ATOM 682 O O . ARG A 1 85 ? -1.336 8.243 5.532 1.00 93.44 85 ARG A O 1
ATOM 689 N N . ASN A 1 86 ? -1.671 7.704 3.371 1.00 92.75 86 ASN A N 1
ATOM 690 C CA . ASN A 1 86 ? -3.126 7.584 3.474 1.00 92.75 86 ASN A CA 1
ATOM 691 C C . ASN A 1 86 ? -3.521 6.541 4.522 1.00 92.75 86 ASN A C 1
ATOM 693 O O . ASN A 1 86 ? -4.340 6.828 5.391 1.00 92.75 86 ASN A O 1
ATOM 697 N N . PHE A 1 87 ? -2.886 5.366 4.489 1.00 93.00 87 PHE A N 1
ATOM 698 C CA . PHE A 1 87 ? -3.110 4.332 5.493 1.00 93.00 87 PHE A CA 1
ATOM 699 C C . PHE A 1 87 ? -2.803 4.833 6.908 1.00 93.00 87 PHE A C 1
ATOM 701 O O . PHE A 1 87 ? -3.603 4.630 7.816 1.00 93.00 87 PHE A O 1
ATOM 708 N N . THR A 1 88 ? -1.682 5.531 7.095 1.00 93.12 88 THR A N 1
ATOM 709 C CA . THR A 1 88 ? -1.272 6.057 8.404 1.00 93.12 88 THR A CA 1
ATOM 710 C C . THR A 1 88 ? -2.292 7.053 8.950 1.00 93.12 88 THR A C 1
ATOM 712 O O . THR A 1 88 ? -2.703 6.943 10.104 1.00 93.12 88 THR A O 1
ATOM 715 N N . VAL A 1 89 ? -2.749 7.993 8.117 1.00 95.81 89 VAL A N 1
ATOM 716 C CA . VAL A 1 89 ? -3.783 8.968 8.493 1.00 95.81 89 VAL A CA 1
ATOM 717 C C . VAL A 1 89 ? -5.074 8.253 8.894 1.00 95.81 89 VAL A C 1
ATOM 719 O O . VAL A 1 89 ? -5.607 8.525 9.970 1.00 95.81 89 VAL A O 1
ATOM 722 N N . THR A 1 90 ? -5.548 7.301 8.085 1.00 92.94 90 THR A N 1
ATOM 723 C CA . THR A 1 90 ? -6.760 6.525 8.385 1.00 92.94 90 THR A CA 1
ATOM 724 C C . THR A 1 90 ? -6.608 5.688 9.655 1.00 92.94 90 THR A C 1
ATOM 726 O O . THR A 1 90 ? -7.517 5.675 10.479 1.00 92.94 90 THR A O 1
ATOM 729 N N . ALA A 1 91 ? -5.465 5.035 9.868 1.00 92.38 91 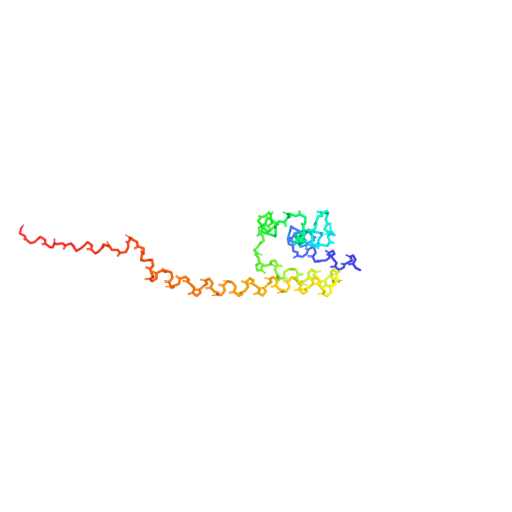ALA A N 1
ATOM 730 C CA . ALA A 1 91 ? -5.213 4.225 11.057 1.00 92.38 91 ALA A CA 1
ATOM 731 C C . ALA A 1 91 ? -5.178 5.076 12.336 1.00 92.38 91 ALA A C 1
ATOM 733 O O . ALA A 1 91 ? -5.739 4.683 13.359 1.00 92.38 91 ALA A O 1
ATOM 734 N N . VAL A 1 92 ? -4.558 6.259 12.285 1.00 94.06 92 VAL A N 1
ATOM 735 C CA . VAL A 1 92 ? -4.558 7.212 13.406 1.00 94.06 92 VAL A CA 1
ATOM 736 C C . VAL A 1 92 ? -5.968 7.734 13.675 1.00 94.06 92 VAL A C 1
ATOM 738 O O . VAL A 1 92 ? -6.372 7.815 14.835 1.00 94.06 92 VAL A O 1
ATOM 741 N N . LEU A 1 93 ? -6.729 8.068 12.629 1.00 94.81 93 LEU A N 1
ATOM 742 C CA . LEU A 1 93 ? -8.111 8.524 12.769 1.00 94.81 93 LEU A CA 1
ATOM 743 C C . LEU A 1 93 ? -8.992 7.442 13.398 1.00 94.81 93 LEU A C 1
ATOM 745 O O . LEU A 1 93 ? -9.715 7.725 14.348 1.00 94.81 93 LEU A O 1
ATOM 749 N N . PHE A 1 94 ? -8.881 6.204 12.920 1.00 92.56 94 PHE A N 1
ATOM 750 C CA . PHE A 1 94 ? -9.625 5.069 13.453 1.00 92.56 94 PHE A CA 1
ATOM 751 C C . PHE A 1 94 ? -9.323 4.847 14.940 1.00 92.56 94 PHE A C 1
ATOM 753 O O . PHE A 1 94 ? -10.242 4.755 15.747 1.00 92.56 94 PHE A O 1
ATOM 760 N N . LYS A 1 95 ? -8.041 4.890 15.332 1.00 91.44 95 LYS A N 1
ATOM 761 C CA . LYS A 1 95 ? -7.631 4.806 16.745 1.00 91.44 95 LYS A CA 1
ATOM 762 C C . LYS A 1 95 ? -8.218 5.919 17.614 1.00 91.44 95 LYS A C 1
ATOM 764 O O . LYS A 1 95 ? -8.519 5.682 18.776 1.00 91.44 95 LYS A O 1
ATOM 769 N N . LYS A 1 96 ? -8.362 7.137 17.081 1.00 92.94 96 LYS A N 1
ATOM 770 C CA . LYS A 1 96 ? -9.006 8.249 17.802 1.00 92.94 96 LYS A CA 1
ATOM 771 C C . LYS A 1 96 ? -10.522 8.090 17.880 1.00 92.94 96 LYS A C 1
ATOM 773 O O . LYS A 1 96 ? -11.120 8.532 18.855 1.00 92.94 96 LYS A O 1
ATOM 778 N N . TYR A 1 97 ? -11.131 7.503 16.854 1.00 92.38 97 TYR A N 1
ATOM 779 C CA . TYR A 1 97 ? -12.573 7.310 16.781 1.00 92.38 97 TYR A CA 1
ATOM 780 C C . TYR A 1 97 ? -13.059 6.203 17.717 1.00 92.38 97 TYR A C 1
ATOM 782 O O . TYR A 1 97 ? -14.111 6.361 18.322 1.00 92.38 97 TYR A O 1
ATOM 790 N N . ASP A 1 98 ? -12.280 5.137 17.900 1.00 88.19 98 ASP A N 1
ATOM 791 C CA . ASP A 1 98 ? -12.615 4.001 18.768 1.00 88.19 98 ASP A CA 1
ATOM 792 C C . ASP A 1 98 ? -13.131 4.399 20.175 1.00 88.19 98 ASP A C 1
ATOM 794 O O . ASP A 1 98 ? -14.274 4.071 20.507 1.00 88.19 98 ASP A O 1
ATOM 798 N N . PRO A 1 99 ? -12.419 5.218 20.978 1.00 88.12 99 PRO A N 1
ATOM 799 C CA . PRO A 1 99 ? -12.923 5.640 22.287 1.00 88.12 99 PRO A CA 1
ATOM 800 C C . PRO A 1 99 ? -14.133 6.586 22.210 1.00 88.12 99 PRO A C 1
ATOM 802 O O . PRO A 1 99 ? -14.893 6.681 23.171 1.00 88.12 99 PRO A O 1
ATOM 805 N N . ILE A 1 100 ? -14.322 7.320 21.108 1.00 88.44 100 ILE A N 1
ATOM 806 C CA . ILE A 1 100 ? -15.500 8.181 20.903 1.00 88.44 100 ILE A CA 1
ATOM 807 C C . ILE A 1 100 ? -16.717 7.309 20.591 1.00 88.44 100 ILE A C 1
ATOM 809 O O . ILE A 1 100 ? -17.792 7.526 21.146 1.00 88.44 100 ILE A O 1
ATOM 813 N N . PHE A 1 101 ? -16.530 6.295 19.749 1.00 88.00 101 PHE A N 1
ATOM 814 C CA . PHE A 1 101 ? -17.552 5.326 19.397 1.00 88.00 101 PHE A CA 1
ATOM 815 C C . PHE A 1 101 ? -18.050 4.583 20.638 1.00 88.00 101 PHE A C 1
ATOM 817 O O . PHE A 1 101 ? -19.248 4.594 20.888 1.00 88.00 101 PHE A O 1
ATOM 824 N N . GLN A 1 102 ? -17.149 4.057 21.475 1.00 85.81 102 GLN A N 1
ATOM 825 C CA . GLN A 1 102 ? -17.521 3.380 22.729 1.00 85.81 102 GLN A CA 1
ATOM 826 C C . GLN A 1 102 ? -18.261 4.301 23.720 1.00 85.81 102 GLN A C 1
ATOM 828 O O . GLN A 1 102 ? -19.121 3.851 24.472 1.00 85.81 102 GLN A O 1
ATOM 833 N N . LYS A 1 103 ? -17.961 5.609 23.726 1.00 84.12 103 LYS A N 1
ATOM 834 C CA . LYS A 1 103 ? -18.670 6.590 24.571 1.00 84.12 103 LYS A CA 1
ATOM 835 C C . LYS A 1 103 ? -20.092 6.876 24.094 1.00 84.12 103 LYS A C 1
ATOM 837 O O . LYS A 1 103 ? -20.974 7.090 24.921 1.00 84.12 103 LYS A O 1
ATOM 842 N N . ILE A 1 104 ? -20.296 6.949 22.779 1.00 86.06 104 ILE A N 1
ATOM 843 C CA . ILE A 1 104 ? -21.597 7.263 22.169 1.00 86.06 104 ILE A CA 1
ATOM 844 C C . ILE A 1 104 ? -22.482 6.015 22.149 1.00 86.06 104 ILE A C 1
ATOM 846 O O . ILE A 1 104 ? -23.645 6.059 22.543 1.00 86.06 104 ILE A O 1
ATOM 850 N N . PHE A 1 105 ? -21.914 4.896 21.715 1.00 83.12 105 PHE A N 1
ATOM 851 C CA . PHE A 1 105 ? -22.569 3.605 21.632 1.00 83.12 105 PHE A CA 1
ATOM 852 C C . PHE A 1 105 ? -22.158 2.786 22.854 1.00 83.12 105 PHE A C 1
ATOM 854 O O . PHE A 1 105 ? -21.209 2.009 22.807 1.00 83.12 105 PHE A O 1
ATOM 861 N N . LYS A 1 106 ? -22.862 2.987 23.976 1.00 71.56 106 LYS A N 1
ATOM 862 C CA . LYS A 1 106 ? -22.702 2.129 25.156 1.00 71.56 106 LYS A CA 1
ATOM 863 C C . LYS A 1 106 ? -22.968 0.679 24.755 1.00 71.56 106 LYS A C 1
ATOM 865 O O . LYS A 1 106 ? -24.031 0.377 24.208 1.00 71.56 106 LYS A O 1
ATOM 870 N N . ASN A 1 107 ? -22.048 -0.224 25.080 1.00 61.09 107 ASN A N 1
ATOM 871 C CA . ASN A 1 107 ? -22.308 -1.654 24.974 1.00 61.09 107 ASN A CA 1
ATOM 872 C C . ASN A 1 107 ? -23.491 -1.988 25.888 1.00 61.09 107 ASN A C 1
ATOM 874 O O . ASN A 1 107 ? -23.402 -1.830 27.104 1.00 61.09 107 ASN A O 1
ATOM 878 N N . SER A 1 108 ? -24.591 -2.495 25.330 1.00 56.47 108 SER A N 1
ATOM 879 C CA . SER A 1 108 ? -25.792 -2.901 26.084 1.00 56.47 108 SER A CA 1
ATOM 880 C C . SER A 1 108 ? -25.543 -4.038 27.099 1.00 56.47 108 SER A C 1
ATOM 882 O O . SER A 1 108 ? -26.483 -4.553 27.692 1.00 56.47 108 SER A O 1
ATOM 884 N N . GLN A 1 109 ? -24.288 -4.459 27.283 1.00 55.97 109 GLN A N 1
ATOM 885 C CA . GLN A 1 109 ? -23.837 -5.482 28.225 1.00 55.97 109 GLN A CA 1
ATOM 886 C C . GLN A 1 109 ? -23.278 -4.900 29.540 1.00 55.97 109 GLN A C 1
ATOM 888 O O . GL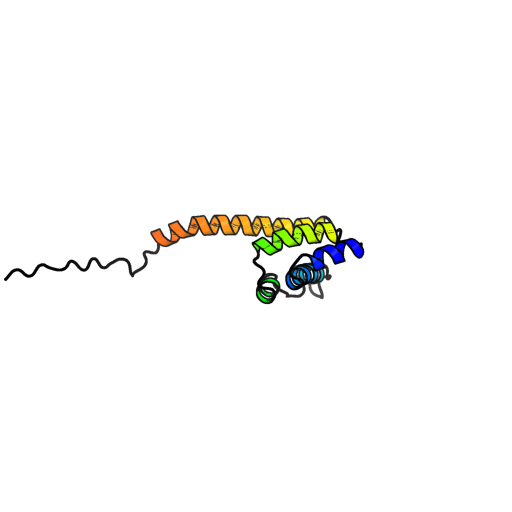N A 1 109 ? -23.120 -5.656 30.492 1.00 55.97 109 GLN A O 1
ATOM 893 N N . GLU A 1 110 ? -22.994 -3.592 29.634 1.00 53.88 110 GLU A N 1
ATOM 894 C CA . GLU A 1 110 ? -22.412 -2.993 30.855 1.00 53.88 110 GLU A CA 1
ATOM 895 C C . GLU A 1 110 ? -23.452 -2.509 31.889 1.00 53.88 110 GLU A C 1
ATOM 897 O O . GLU A 1 110 ? -23.085 -2.150 33.006 1.00 53.88 110 GLU A O 1
ATOM 902 N N . GLU A 1 111 ? -24.756 -2.569 31.592 1.00 48.59 111 GLU A N 1
ATOM 903 C CA . GLU A 1 111 ? -25.818 -2.305 32.576 1.00 48.59 111 GLU A CA 1
ATOM 904 C C . GLU A 1 111 ? -26.408 -3.597 33.162 1.00 48.59 111 GLU A C 1
ATOM 906 O O . GLU A 1 111 ? -27.533 -3.975 32.854 1.00 48.59 111 GLU A O 1
ATOM 911 N N . GLN A 1 112 ? -25.686 -4.252 34.077 1.00 47.44 112 GLN A N 1
ATOM 912 C CA . GLN A 1 112 ? -26.326 -4.909 35.228 1.00 47.44 112 GLN A CA 1
ATOM 913 C C . GLN A 1 112 ? -25.435 -4.814 36.474 1.00 47.44 112 GLN A C 1
ATOM 915 O O . GLN A 1 112 ? -24.585 -5.677 36.693 1.00 47.44 112 GLN A O 1
ATOM 920 N N . PRO A 1 113 ? -25.686 -3.867 37.392 1.00 54.78 113 PRO A N 1
ATOM 921 C CA . PRO A 1 113 ? -25.386 -4.109 38.786 1.00 54.78 113 PRO A CA 1
ATOM 922 C C . PRO A 1 113 ? -26.505 -5.016 39.308 1.00 54.78 113 PRO A C 1
ATOM 924 O O . PRO A 1 113 ? -27.557 -4.534 39.727 1.00 54.78 113 PRO A O 1
ATOM 927 N N . ARG A 1 114 ? -26.327 -6.346 39.283 1.00 53.31 114 ARG A N 1
ATOM 928 C CA . ARG A 1 114 ? -27.186 -7.215 40.104 1.00 53.31 114 ARG A CA 1
ATOM 929 C C . ARG A 1 114 ? -26.829 -6.950 41.564 1.00 53.31 114 ARG A C 1
ATOM 931 O O . ARG A 1 114 ? -26.023 -7.658 42.157 1.00 53.31 114 ARG A O 1
ATOM 938 N N . GLN A 1 115 ? -27.412 -5.893 42.129 1.00 57.22 115 GLN A N 1
ATOM 939 C CA . GLN A 1 115 ? -27.476 -5.688 43.567 1.00 57.22 115 GLN A CA 1
ATOM 940 C C . GLN A 1 115 ? -28.093 -6.951 44.162 1.00 57.22 115 GLN A C 1
ATOM 942 O O . GLN A 1 115 ? -29.286 -7.217 44.008 1.00 57.22 115 GLN A O 1
ATOM 947 N N . HIS A 1 116 ? -27.261 -7.750 44.820 1.00 52.97 116 HIS A N 1
ATOM 948 C CA . HIS A 1 116 ? -27.717 -8.854 45.640 1.00 52.97 116 HIS A CA 1
ATOM 949 C C . HIS A 1 116 ? -28.472 -8.237 46.822 1.00 52.97 116 HIS A C 1
ATOM 951 O O . HIS A 1 116 ? -27.868 -7.830 47.815 1.00 52.97 116 HIS A O 1
ATOM 957 N N . ARG A 1 117 ? -29.797 -8.079 46.675 1.00 53.84 117 ARG A N 1
ATOM 958 C CA . ARG A 1 117 ? -30.694 -7.692 47.769 1.00 53.84 117 ARG A CA 1
ATOM 959 C C . ARG A 1 117 ? -30.423 -8.648 48.924 1.00 53.84 117 ARG A C 1
ATOM 961 O O . ARG A 1 117 ? -30.695 -9.842 48.822 1.00 53.84 117 ARG A O 1
ATOM 968 N N . GLY A 1 118 ? -29.842 -8.118 49.998 1.00 57.44 118 GLY A N 1
ATOM 969 C CA . GLY A 1 118 ? -29.632 -8.863 51.226 1.00 57.44 118 GLY A CA 1
ATOM 970 C C . GLY A 1 118 ? -30.965 -9.416 51.711 1.00 57.44 118 GLY A C 1
ATOM 971 O O . GLY A 1 118 ? -31.926 -8.667 51.883 1.00 57.44 118 GLY A O 1
ATOM 972 N N . ARG A 1 119 ? -31.022 -10.727 51.928 1.00 48.47 119 ARG A N 1
ATOM 973 C CA . ARG A 1 119 ? -32.108 -11.347 52.676 1.00 48.47 119 ARG A CA 1
ATOM 974 C C . ARG A 1 119 ? -31.573 -11.642 54.073 1.00 48.47 119 ARG A C 1
ATOM 976 O O . ARG A 1 119 ? -30.857 -12.615 54.274 1.00 48.47 119 ARG A O 1
ATOM 983 N N . LYS A 1 120 ? -31.861 -10.734 55.010 1.00 47.75 120 LYS A N 1
ATOM 984 C CA . LYS A 1 120 ? -31.938 -11.062 56.436 1.00 47.75 120 LYS A CA 1
ATOM 985 C C . LYS A 1 120 ? -33.361 -11.542 56.712 1.00 47.75 120 LYS A C 1
ATOM 987 O O . LYS A 1 120 ? -34.285 -10.769 56.472 1.00 47.75 120 LYS A O 1
ATOM 992 N N . GLN A 1 121 ? -33.452 -12.773 57.207 1.00 51.91 121 GLN A N 1
ATOM 993 C CA . GLN A 1 121 ? -34.428 -13.396 58.118 1.00 51.91 121 GLN A CA 1
ATOM 994 C C . GLN A 1 121 ? -34.648 -14.845 57.709 1.00 51.91 121 GLN A C 1
ATOM 996 O O . GLN A 1 121 ? -35.028 -15.074 56.538 1.00 51.91 121 GLN A O 1
#

InterPro domains:
  IPR024599 Retinoblastoma-associated protein, N-terminal [PF11934] (36-119)
  IPR024599 Retinoblastoma-associated protein, N-terminal [SM01367] (28-121)
  IPR028309 Retinoblastoma protein family [PTHR13742] (10-117)

Sequence (121 aa):
MYSKCMFIVLQGNALHWLACALYVACRQTVPTVGRGTVEGNYVSLTRILTSSELSLIEFFNKMKKWEDMANLPADFRERTRKLERNFTVTAVLFKKYDPIFQKIFKNSQEEQPRQHRGRKQ